Protein AF-A0A1R3WA80-F1 (afdb_monomer_lite)

pLDDT: mean 79.23, std 14.48, range [36.25, 97.12]

Structure (mmCIF, N/CA/C/O backbone):
data_AF-A0A1R3WA80-F1
#
_entry.id   AF-A0A1R3WA80-F1
#
loop_
_atom_site.group_PDB
_atom_site.id
_atom_site.type_symbol
_atom_site.label_atom_id
_atom_site.label_alt_id
_atom_site.label_comp_id
_atom_site.label_asym_id
_atom_site.label_entity_id
_atom_site.label_seq_id
_atom_site.pdbx_PDB_ins_code
_atom_site.Cartn_x
_atom_site.Cartn_y
_atom_site.Cartn_z
_atom_site.occupancy
_atom_site.B_iso_or_equiv
_atom_site.auth_seq_id
_atom_site.auth_comp_id
_atom_site.auth_asym_id
_atom_site.auth_atom_id
_atom_site.pdbx_PDB_model_num
ATOM 1 N N . MET A 1 1 ? 16.315 4.180 -8.719 1.00 76.25 1 MET A N 1
ATOM 2 C CA . MET A 1 1 ? 15.737 4.748 -7.475 1.00 76.25 1 MET A CA 1
ATOM 3 C C . MET A 1 1 ? 14.214 4.651 -7.432 1.00 76.25 1 MET A C 1
ATOM 5 O O . MET A 1 1 ? 13.720 4.132 -6.443 1.00 76.25 1 MET A O 1
ATOM 9 N N . ALA A 1 2 ? 13.485 5.035 -8.489 1.00 80.81 2 ALA A N 1
ATOM 10 C CA . ALA A 1 2 ? 12.012 5.029 -8.526 1.00 80.81 2 ALA A CA 1
ATOM 11 C C . ALA A 1 2 ? 11.344 3.729 -8.022 1.00 80.81 2 ALA A C 1
ATOM 13 O O . ALA A 1 2 ? 10.519 3.792 -7.116 1.00 80.81 2 ALA A O 1
ATOM 14 N N . PHE A 1 3 ? 11.759 2.545 -8.500 1.00 84.44 3 PHE A N 1
ATOM 15 C CA . PHE A 1 3 ? 11.181 1.268 -8.039 1.00 84.44 3 PHE A CA 1
ATOM 16 C C . PHE A 1 3 ? 11.405 1.025 -6.541 1.00 84.44 3 PHE A C 1
ATOM 18 O O . PHE A 1 3 ? 10.498 0.600 -5.830 1.00 84.44 3 PHE A O 1
ATOM 25 N N . ARG A 1 4 ? 12.606 1.333 -6.033 1.00 84.88 4 ARG A N 1
ATOM 26 C CA . ARG A 1 4 ? 12.924 1.192 -4.604 1.00 84.88 4 ARG A CA 1
ATOM 27 C C . ARG A 1 4 ? 12.090 2.155 -3.758 1.00 84.88 4 ARG A C 1
ATOM 29 O O . ARG A 1 4 ? 11.581 1.743 -2.719 1.00 84.88 4 ARG A O 1
ATOM 36 N N . THR A 1 5 ? 11.908 3.393 -4.222 1.00 89.69 5 THR A N 1
ATOM 37 C CA . THR A 1 5 ? 11.027 4.380 -3.582 1.00 89.69 5 THR A CA 1
ATOM 38 C C . THR A 1 5 ? 9.585 3.883 -3.552 1.00 89.69 5 THR A C 1
ATOM 40 O O . THR A 1 5 ? 9.003 3.817 -2.476 1.00 89.69 5 THR A O 1
ATOM 43 N N . HIS A 1 6 ? 9.041 3.430 -4.686 1.00 90.56 6 HIS A N 1
ATOM 44 C CA . HIS A 1 6 ? 7.700 2.843 -4.763 1.00 90.56 6 HIS A CA 1
ATOM 45 C C . HIS A 1 6 ? 7.526 1.694 -3.754 1.00 90.56 6 HIS A C 1
ATOM 47 O O . HIS A 1 6 ? 6.601 1.704 -2.947 1.00 90.56 6 HIS A O 1
ATOM 53 N N . GLN A 1 7 ? 8.454 0.729 -3.729 1.00 89.69 7 GLN A N 1
ATOM 54 C CA . GLN A 1 7 ? 8.409 -0.391 -2.779 1.00 89.69 7 GLN A CA 1
ATOM 55 C C . GLN A 1 7 ? 8.491 0.061 -1.311 1.00 89.69 7 GLN A C 1
ATOM 57 O O . GLN A 1 7 ? 7.834 -0.527 -0.452 1.00 89.69 7 GLN A O 1
ATOM 62 N N . CYS A 1 8 ? 9.276 1.098 -1.008 1.00 94.31 8 CYS A N 1
ATOM 63 C CA . CYS A 1 8 ? 9.341 1.683 0.330 1.00 94.31 8 CYS A CA 1
ATOM 64 C C . CYS A 1 8 ? 7.980 2.262 0.749 1.00 94.31 8 CYS A C 1
ATOM 66 O O . CYS A 1 8 ? 7.455 1.896 1.802 1.00 94.31 8 CYS A O 1
ATOM 68 N N . LEU A 1 9 ? 7.372 3.089 -0.106 1.00 94.94 9 LEU A N 1
ATOM 69 C CA . LEU A 1 9 ? 6.089 3.735 0.180 1.00 94.94 9 LEU A CA 1
ATOM 70 C C . LEU A 1 9 ? 4.943 2.719 0.299 1.00 94.94 9 LEU A C 1
ATOM 72 O O . LEU A 1 9 ? 4.106 2.844 1.190 1.00 94.94 9 LEU A O 1
ATOM 76 N N . VAL A 1 10 ? 4.939 1.654 -0.513 1.00 94.12 10 VAL A N 1
ATOM 77 C CA . VAL A 1 10 ? 3.968 0.548 -0.389 1.00 94.12 10 VAL A CA 1
ATOM 78 C C . VAL A 1 10 ? 4.032 -0.108 0.995 1.00 94.12 10 VAL A C 1
ATOM 80 O O . VAL A 1 10 ? 2.991 -0.394 1.601 1.00 94.12 10 VAL A O 1
ATOM 83 N N . ARG A 1 11 ? 5.241 -0.327 1.528 1.00 94.62 11 ARG A N 1
ATOM 84 C CA . ARG A 1 11 ? 5.425 -0.882 2.879 1.00 94.62 11 ARG A CA 1
ATOM 85 C C . ARG A 1 11 ? 4.965 0.099 3.953 1.00 94.62 11 ARG A C 1
ATOM 87 O O . ARG A 1 11 ? 4.260 -0.325 4.862 1.00 94.62 11 ARG A O 1
ATOM 94 N N . GLN A 1 12 ? 5.294 1.385 3.820 1.00 96.25 12 GLN A N 1
ATOM 95 C CA . GLN A 1 12 ? 4.838 2.428 4.748 1.00 96.25 12 GLN A CA 1
ATOM 96 C C . GLN A 1 12 ? 3.308 2.533 4.782 1.00 96.25 12 GLN A C 1
ATOM 98 O O . GLN A 1 12 ? 2.722 2.502 5.860 1.00 96.25 12 GLN A O 1
ATOM 103 N N . ARG A 1 13 ? 2.638 2.538 3.622 1.00 95.75 13 ARG A N 1
ATOM 104 C CA . ARG A 1 13 ? 1.167 2.522 3.550 1.00 95.75 13 ARG A CA 1
ATOM 105 C C . ARG A 1 13 ? 0.587 1.310 4.278 1.00 95.75 13 ARG A C 1
ATOM 107 O O . ARG A 1 13 ? -0.350 1.436 5.058 1.00 95.75 13 ARG A O 1
ATOM 114 N N . THR A 1 14 ? 1.169 0.133 4.053 1.00 94.31 14 THR A N 1
ATOM 115 C CA . THR A 1 14 ? 0.739 -1.106 4.720 1.00 94.31 14 THR A CA 1
ATOM 116 C C . THR A 1 14 ? 0.944 -1.033 6.237 1.00 94.31 14 THR A C 1
ATOM 118 O O . THR A 1 14 ? 0.101 -1.507 6.997 1.00 94.31 14 THR A O 1
ATOM 121 N N . GLN A 1 15 ? 2.043 -0.426 6.692 1.00 95.50 15 GLN A N 1
ATOM 122 C CA . GLN A 1 15 ? 2.315 -0.199 8.110 1.00 95.50 15 GLN A CA 1
ATOM 123 C C . GLN A 1 15 ? 1.263 0.720 8.743 1.00 95.50 15 GLN A C 1
ATOM 125 O O . GLN A 1 15 ? 0.743 0.370 9.799 1.00 95.50 15 GLN A O 1
ATOM 130 N N . LEU A 1 16 ? 0.900 1.828 8.087 1.00 95.50 16 LEU A N 1
ATOM 131 C CA . LEU A 1 16 ? -0.137 2.741 8.580 1.00 95.50 16 LEU A CA 1
ATOM 132 C C . LEU A 1 16 ? -1.513 2.073 8.652 1.00 95.50 16 LEU A C 1
ATOM 134 O O . LEU A 1 16 ? -2.184 2.188 9.672 1.00 95.50 16 LEU A O 1
ATOM 138 N N . ILE A 1 17 ? -1.906 1.303 7.631 1.00 93.69 17 ILE A N 1
ATOM 139 C CA . ILE A 1 17 ? -3.168 0.539 7.652 1.00 93.69 17 ILE A CA 1
ATOM 140 C C . ILE A 1 17 ? -3.185 -0.441 8.832 1.00 93.69 17 ILE A C 1
ATOM 142 O O . ILE A 1 17 ? -4.188 -0.572 9.531 1.00 93.69 17 ILE A O 1
ATOM 146 N N . ASN A 1 18 ? -2.070 -1.135 9.075 1.00 93.06 18 ASN A N 1
ATOM 147 C CA . ASN A 1 18 ? -1.968 -2.076 10.186 1.00 93.06 18 ASN A CA 1
ATOM 148 C C . ASN A 1 18 ? -1.985 -1.385 11.553 1.00 93.06 18 ASN A C 1
ATOM 150 O O . ASN A 1 18 ? -2.593 -1.932 12.471 1.00 93.06 18 ASN A O 1
ATOM 154 N N . ALA A 1 19 ? -1.345 -0.220 11.681 1.00 93.31 19 ALA A N 1
ATOM 155 C CA . ALA A 1 19 ? -1.375 0.589 12.896 1.00 93.31 19 ALA A CA 1
ATOM 156 C C . ALA A 1 19 ? -2.796 1.083 13.184 1.00 93.31 19 ALA A C 1
ATOM 158 O O . ALA A 1 19 ? -3.321 0.807 14.258 1.00 93.31 19 ALA A O 1
ATOM 159 N N . LEU A 1 20 ? -3.462 1.689 12.193 1.00 93.38 20 LEU A N 1
ATOM 160 C CA . LEU A 1 20 ? -4.849 2.140 12.310 1.00 93.38 20 LEU A CA 1
ATOM 161 C C . LEU A 1 20 ? -5.779 0.993 12.720 1.00 93.38 20 LEU A C 1
ATOM 163 O O . LEU A 1 20 ? -6.546 1.118 13.669 1.00 93.38 20 LEU A O 1
ATOM 167 N N . ARG A 1 21 ? -5.666 -0.160 12.053 1.00 92.19 21 ARG A N 1
ATOM 168 C CA . ARG A 1 21 ? -6.445 -1.356 12.396 1.00 92.19 21 ARG A CA 1
ATOM 169 C C . ARG A 1 21 ? -6.180 -1.835 13.826 1.00 92.19 21 ARG A C 1
ATOM 171 O O . ARG A 1 21 ? -7.103 -2.306 14.477 1.00 92.19 21 ARG A O 1
ATOM 178 N N . GLY A 1 22 ? -4.931 -1.775 14.288 1.00 91.44 22 GLY A N 1
ATOM 179 C CA . GLY A 1 22 ? -4.559 -2.141 15.655 1.00 91.44 22 GLY A CA 1
ATOM 180 C C . GLY A 1 22 ? -5.171 -1.197 16.684 1.00 91.44 22 GLY A C 1
ATOM 181 O O . GLY A 1 22 ? -5.812 -1.663 17.617 1.00 91.44 22 GLY A O 1
ATOM 182 N N . HIS A 1 23 ? -5.049 0.110 16.459 1.00 91.12 23 HIS A N 1
ATOM 183 C CA . HIS A 1 23 ? -5.598 1.128 17.350 1.00 91.12 23 HIS A CA 1
ATOM 184 C C . HIS A 1 23 ? -7.121 1.065 17.434 1.00 91.12 23 HIS A C 1
ATOM 186 O O . HIS A 1 23 ? -7.665 1.065 18.529 1.00 91.12 23 HIS A O 1
ATOM 192 N N . LEU A 1 24 ? -7.826 0.934 16.306 1.00 90.25 24 LEU A N 1
ATOM 193 C CA . LEU A 1 24 ? -9.290 0.842 16.336 1.00 90.25 24 LEU A CA 1
ATOM 194 C C . LEU A 1 24 ? -9.792 -0.474 16.954 1.00 90.25 24 LEU A C 1
ATOM 196 O O . LEU A 1 24 ? -10.876 -0.497 17.535 1.00 90.25 24 LEU A O 1
ATOM 200 N N . ALA A 1 25 ? -8.993 -1.546 16.925 1.00 90.31 25 ALA A N 1
ATOM 201 C CA . ALA A 1 25 ? -9.341 -2.792 17.606 1.00 90.31 25 ALA A CA 1
ATOM 202 C C . ALA A 1 25 ? -9.375 -2.651 19.140 1.00 90.31 25 ALA A C 1
ATOM 204 O O . ALA A 1 25 ? -10.147 -3.362 19.781 1.00 90.31 25 ALA A O 1
ATOM 205 N N . GLU A 1 26 ? -8.604 -1.728 19.729 1.00 89.12 26 GLU A N 1
ATOM 206 C CA . GLU A 1 26 ? -8.657 -1.422 21.173 1.00 89.12 26 GLU A CA 1
ATOM 207 C C . GLU A 1 26 ? -10.010 -0.822 21.588 1.00 89.12 26 GLU A C 1
ATOM 209 O O . GLU A 1 26 ? -10.443 -0.996 22.724 1.00 89.12 26 GLU A O 1
ATOM 214 N N . PHE A 1 27 ? -10.715 -0.198 20.642 1.00 86.12 27 PHE A N 1
ATOM 215 C CA . PHE A 1 27 ? -12.054 0.367 20.822 1.00 86.12 27 PHE A CA 1
ATOM 216 C C . PHE A 1 27 ? -13.167 -0.571 20.323 1.00 86.12 27 PHE A C 1
ATOM 218 O O . PHE A 1 27 ? -14.287 -0.139 20.074 1.00 86.12 27 PHE A O 1
ATOM 225 N N . GLY A 1 28 ? -12.867 -1.864 20.153 1.00 82.38 28 GLY A N 1
ATOM 226 C CA . GLY A 1 28 ? -13.844 -2.881 19.748 1.00 82.38 28 GLY A CA 1
ATOM 227 C C . GLY A 1 28 ? -14.075 -2.985 18.239 1.00 82.38 28 GLY A C 1
ATOM 228 O O . GLY A 1 28 ? -14.853 -3.834 17.798 1.00 82.38 28 GLY A O 1
ATOM 229 N N . LEU A 1 29 ? -13.376 -2.189 17.423 1.00 82.31 29 LEU A N 1
ATOM 230 C CA . LEU A 1 29 ? -13.546 -2.207 15.977 1.00 82.31 29 LEU A CA 1
ATOM 231 C C . LEU A 1 29 ? -12.600 -3.194 15.290 1.00 82.31 29 LEU A C 1
ATOM 233 O O . LEU A 1 29 ? -11.440 -2.903 14.990 1.00 82.31 29 LEU A O 1
ATOM 237 N N . VAL A 1 30 ? -13.113 -4.382 14.984 1.00 81.56 30 VAL A N 1
ATOM 238 C CA . VAL A 1 30 ? -12.321 -5.441 14.352 1.00 81.56 30 VAL A CA 1
ATOM 239 C C . VAL A 1 30 ? -12.545 -5.453 12.841 1.00 81.56 30 VAL A C 1
ATOM 241 O O . VAL A 1 30 ? -13.539 -5.983 12.350 1.00 81.56 30 VAL A O 1
ATOM 244 N N . ALA A 1 31 ? -11.586 -4.918 12.082 1.00 82.62 31 ALA A N 1
ATOM 245 C CA . ALA A 1 31 ? -11.592 -5.016 10.622 1.00 82.62 31 ALA A CA 1
ATOM 246 C C . ALA A 1 31 ? -10.883 -6.297 10.117 1.00 82.62 31 ALA A C 1
ATOM 248 O O . ALA A 1 31 ? -9.865 -6.717 10.691 1.00 82.62 31 ALA A O 1
ATOM 249 N N . PRO A 1 32 ? -11.375 -6.916 9.023 1.00 80.06 32 PRO A N 1
ATOM 250 C CA . PRO A 1 32 ? -10.745 -8.087 8.415 1.00 80.06 32 PRO A CA 1
ATOM 251 C C . PRO A 1 32 ? -9.372 -7.739 7.830 1.00 80.06 32 PRO A C 1
ATOM 253 O O . PRO A 1 32 ? -9.125 -6.611 7.422 1.00 80.06 32 PRO A O 1
ATOM 256 N N . LYS A 1 33 ? -8.464 -8.717 7.734 1.00 79.81 33 LYS A N 1
ATOM 257 C CA . LYS A 1 33 ? -7.181 -8.522 7.036 1.00 79.81 33 LYS A CA 1
ATOM 258 C C . LYS A 1 33 ? -7.401 -8.425 5.522 1.00 79.81 33 LYS A C 1
ATOM 260 O O . LYS A 1 33 ? -8.219 -9.154 4.968 1.00 79.81 33 LYS A O 1
ATOM 265 N N . GLY A 1 34 ? -6.594 -7.604 4.849 1.00 76.38 34 GLY A N 1
ATOM 266 C CA . GLY A 1 34 ? -6.559 -7.518 3.385 1.00 76.38 34 GLY A CA 1
ATOM 267 C C . GLY A 1 34 ? -7.185 -6.237 2.819 1.00 76.38 34 GLY A C 1
ATOM 268 O O . GLY A 1 34 ? -7.419 -5.288 3.565 1.00 76.38 34 GLY A O 1
ATOM 269 N N . PRO A 1 35 ? -7.438 -6.183 1.499 1.00 67.12 35 PRO A N 1
ATOM 270 C CA . PRO A 1 35 ? -7.788 -4.945 0.793 1.00 67.12 35 PRO A CA 1
ATOM 271 C C . PRO A 1 35 ? -9.123 -4.334 1.240 1.00 67.12 35 PRO A C 1
ATOM 273 O O . PRO A 1 35 ? -9.277 -3.119 1.209 1.00 67.12 35 PRO A O 1
ATOM 276 N N . ALA A 1 36 ? -10.063 -5.150 1.724 1.00 77.56 36 ALA A N 1
ATOM 277 C CA . ALA A 1 36 ? -11.333 -4.663 2.265 1.00 77.56 36 ALA A CA 1
ATOM 278 C C . ALA A 1 36 ? -11.188 -3.956 3.628 1.00 77.56 36 ALA A C 1
ATOM 280 O O . ALA A 1 36 ? -12.101 -3.243 4.034 1.00 77.56 36 ALA A O 1
ATOM 281 N N . SER A 1 37 ? -10.056 -4.131 4.328 1.00 83.12 37 SER A N 1
ATOM 282 C CA . SER A 1 37 ? -9.841 -3.577 5.671 1.00 83.12 37 SER A CA 1
ATOM 283 C C . SER A 1 37 ? -9.989 -2.064 5.696 1.00 83.12 37 SER A C 1
ATOM 285 O O . SER A 1 37 ? -10.625 -1.541 6.600 1.00 83.12 37 SER A O 1
ATOM 287 N N . LEU A 1 38 ? -9.380 -1.363 4.737 1.00 86.62 38 LEU A N 1
ATOM 288 C CA . LEU A 1 38 ? -9.291 0.094 4.781 1.00 86.62 38 LEU A CA 1
ATOM 289 C C . LEU A 1 38 ? -10.676 0.738 4.673 1.00 86.62 38 LEU A C 1
ATOM 291 O O . LEU A 1 38 ? -11.028 1.558 5.509 1.00 86.62 38 LEU A O 1
ATOM 295 N N . LYS A 1 39 ? -11.502 0.261 3.739 1.00 88.75 39 LYS A N 1
ATOM 296 C CA . LYS A 1 39 ? -12.869 0.757 3.546 1.00 88.75 39 LYS A CA 1
ATOM 297 C C . LYS A 1 39 ? -13.765 0.532 4.769 1.00 88.75 39 LYS A C 1
ATOM 299 O O . LYS A 1 39 ? -14.619 1.354 5.073 1.00 88.75 39 LYS A O 1
ATOM 304 N N . VAL A 1 40 ? -13.568 -0.575 5.488 1.00 88.31 40 VAL A N 1
ATOM 305 C CA . VAL A 1 40 ? -14.283 -0.835 6.750 1.00 88.31 40 VAL A CA 1
ATOM 306 C C . VAL A 1 40 ? -13.871 0.170 7.829 1.00 88.31 40 VAL A C 1
ATOM 308 O O . VAL A 1 40 ? -14.735 0.687 8.529 1.00 88.31 40 VAL A O 1
ATOM 311 N N . LEU A 1 41 ? -12.571 0.465 7.944 1.00 88.50 41 LEU A N 1
ATOM 312 C CA . LEU A 1 41 ? -12.046 1.438 8.910 1.00 88.50 41 LEU A CA 1
ATOM 313 C C . LEU A 1 41 ? -12.529 2.862 8.584 1.00 88.50 41 LEU A C 1
ATOM 315 O O . LEU A 1 41 ? -12.954 3.575 9.486 1.00 88.50 41 LEU A O 1
ATOM 319 N N . GLU A 1 42 ? -12.521 3.248 7.305 1.00 91.19 42 GLU A N 1
ATOM 320 C CA . GLU A 1 42 ? -13.052 4.532 6.820 1.00 91.19 42 GLU A CA 1
ATOM 321 C C . GLU A 1 42 ? -14.529 4.704 7.172 1.00 91.19 42 GLU A C 1
ATOM 323 O O . GLU A 1 42 ? -14.906 5.697 7.792 1.00 91.19 42 GLU A O 1
ATOM 328 N N . ASN A 1 43 ? -15.358 3.712 6.836 1.00 90.75 43 ASN A N 1
ATOM 329 C CA . ASN A 1 43 ? -16.791 3.763 7.115 1.00 90.75 43 ASN A CA 1
ATOM 330 C C . ASN A 1 43 ? -17.074 3.894 8.613 1.00 90.75 43 ASN A C 1
ATOM 332 O O . ASN A 1 43 ? -17.959 4.642 9.005 1.00 90.75 43 ASN A O 1
ATOM 336 N N . ALA A 1 44 ? -16.321 3.186 9.451 1.00 87.50 44 ALA A N 1
ATOM 337 C CA . ALA A 1 44 ? -16.531 3.234 10.888 1.00 87.50 44 ALA A CA 1
ATOM 338 C C . ALA A 1 44 ? -16.127 4.564 11.535 1.00 87.50 44 ALA A C 1
ATOM 340 O O . ALA A 1 44 ? -16.752 4.995 12.505 1.00 87.50 44 ALA A O 1
ATOM 341 N N . LEU A 1 45 ? -15.083 5.206 11.005 1.00 88.12 45 LEU A N 1
ATOM 342 C CA . LEU A 1 45 ? -14.662 6.537 11.436 1.00 88.12 45 LEU A CA 1
ATOM 343 C C . LEU A 1 45 ? -15.640 7.622 10.965 1.00 88.12 45 LEU A C 1
ATOM 345 O O . LEU A 1 45 ? -15.829 8.605 11.679 1.00 88.12 45 LEU A O 1
ATOM 349 N N . ALA A 1 46 ? -16.283 7.425 9.811 1.00 88.50 46 ALA A N 1
ATOM 350 C CA . ALA A 1 46 ? -17.313 8.316 9.277 1.00 88.50 46 ALA A CA 1
ATOM 351 C C . ALA A 1 46 ? -18.702 8.114 9.914 1.00 88.50 46 ALA A C 1
ATOM 353 O O . ALA A 1 46 ? -19.550 8.997 9.827 1.00 88.50 46 ALA A O 1
ATOM 354 N N . ASP A 1 47 ? -18.954 6.962 10.537 1.00 87.81 47 ASP A N 1
ATOM 355 C CA . ASP A 1 47 ? -20.236 6.652 11.167 1.00 87.81 47 ASP A CA 1
ATOM 356 C C . ASP A 1 47 ? -20.366 7.346 12.528 1.00 87.81 47 ASP A C 1
ATOM 358 O O . ASP A 1 47 ? -19.830 6.861 13.527 1.00 87.81 47 ASP A O 1
ATOM 362 N N . GLU A 1 48 ? -21.089 8.467 12.571 1.00 78.12 48 GLU A N 1
ATOM 363 C CA . GLU A 1 48 ? -21.387 9.239 13.790 1.00 78.12 48 GLU A CA 1
ATOM 364 C C . GLU A 1 48 ? -22.130 8.427 14.865 1.00 78.12 48 GLU A C 1
ATOM 366 O O . GLU A 1 48 ? -22.111 8.804 16.034 1.00 78.12 48 GLU A O 1
ATOM 371 N N . THR A 1 49 ? -22.754 7.300 14.502 1.00 78.38 49 THR A N 1
ATOM 372 C CA . THR A 1 49 ? -23.466 6.430 15.450 1.00 78.38 49 THR A CA 1
ATOM 373 C C . THR A 1 49 ? -22.561 5.417 16.148 1.00 78.38 49 THR A C 1
ATOM 375 O O . THR A 1 49 ? -23.009 4.738 17.070 1.00 78.38 49 THR A O 1
ATOM 378 N N . SER A 1 50 ? -21.291 5.308 15.741 1.00 78.56 50 SER A N 1
ATOM 379 C CA . SER A 1 50 ? -20.348 4.388 16.380 1.00 78.56 50 SER A CA 1
ATOM 380 C C . SER A 1 50 ? -19.871 4.899 17.747 1.00 78.56 50 SER A C 1
ATOM 382 O O . SER A 1 50 ? -19.693 6.102 17.949 1.00 78.56 50 SER A O 1
ATOM 384 N N . ASP A 1 51 ? -19.598 3.974 18.674 1.00 82.62 51 ASP A N 1
ATOM 385 C CA . ASP A 1 51 ? -19.161 4.256 20.057 1.00 82.62 51 ASP A CA 1
ATOM 386 C C . ASP A 1 51 ? -17.738 4.859 20.164 1.00 82.62 51 ASP A C 1
ATOM 388 O O . ASP A 1 51 ? -17.151 4.938 21.246 1.00 82.62 51 ASP A O 1
ATOM 392 N N . LEU A 1 52 ? -17.142 5.276 19.043 1.00 85.88 52 LEU A N 1
ATOM 393 C CA . LEU A 1 52 ? -15.828 5.906 19.012 1.00 85.88 52 LEU A CA 1
ATOM 394 C C . LEU A 1 52 ? -15.899 7.341 19.540 1.00 85.88 52 LEU A C 1
ATOM 396 O O . LEU A 1 52 ? -16.705 8.152 19.079 1.00 85.88 52 LEU A O 1
ATOM 400 N N . SER A 1 53 ? -14.989 7.675 20.457 1.00 89.25 53 SER A N 1
ATOM 401 C CA . SER A 1 53 ? -14.838 9.048 20.938 1.00 89.25 53 SER A CA 1
ATOM 402 C C . SER A 1 53 ? -14.320 9.977 19.837 1.00 89.25 53 SER A C 1
ATOM 404 O O . SER A 1 53 ? -13.595 9.554 18.933 1.00 89.25 53 SER A O 1
ATOM 406 N N . GLU A 1 54 ? -14.638 11.267 19.957 1.00 88.81 54 GLU A N 1
ATOM 407 C CA . GLU A 1 54 ? -14.223 12.289 18.989 1.00 88.81 54 GLU A CA 1
ATOM 408 C C . GLU A 1 54 ? -12.700 12.314 18.791 1.00 88.81 54 GLU A C 1
ATOM 410 O O . GLU A 1 54 ? -12.207 12.278 17.669 1.00 88.81 54 GLU A O 1
ATOM 415 N N . THR A 1 55 ? -11.931 12.233 19.880 1.00 91.19 55 THR A N 1
ATOM 416 C CA . THR A 1 55 ? -10.462 12.191 19.816 1.00 91.19 55 THR A CA 1
ATOM 417 C C . THR A 1 55 ? -9.944 10.994 19.013 1.00 91.19 55 THR A C 1
ATOM 419 O O . THR A 1 55 ? -8.959 11.114 18.287 1.00 91.19 55 THR A O 1
ATOM 422 N N . VAL A 1 56 ? -10.590 9.826 19.108 1.00 90.81 56 VAL A N 1
ATOM 423 C CA . VAL A 1 56 ? -10.193 8.644 18.323 1.00 90.81 56 VAL A CA 1
ATOM 424 C C . VAL A 1 56 ? -10.502 8.853 16.842 1.00 90.81 56 VAL A C 1
ATOM 426 O O . VAL A 1 56 ? -9.696 8.455 15.997 1.00 90.81 56 VAL A O 1
ATOM 429 N N . ARG A 1 57 ? -11.619 9.517 16.518 1.00 91.31 57 ARG A N 1
ATOM 430 C CA . ARG A 1 57 ? -11.976 9.871 15.136 1.00 91.31 57 ARG A CA 1
ATOM 431 C C . ARG A 1 57 ? -10.975 10.841 14.527 1.00 91.31 57 ARG A C 1
ATOM 433 O O . ARG A 1 57 ? -10.481 10.575 13.434 1.00 91.31 57 ARG A O 1
ATOM 440 N N . GLU A 1 58 ? -10.605 11.891 15.257 1.00 92.12 58 GLU A N 1
ATOM 441 C CA . GLU A 1 58 ? -9.589 12.859 14.832 1.00 92.12 58 GLU A CA 1
ATOM 442 C C . GLU A 1 58 ? -8.240 12.179 14.550 1.00 92.12 58 GLU A C 1
ATOM 444 O O . GLU A 1 58 ? -7.647 12.378 13.489 1.00 92.12 58 GLU A O 1
ATOM 449 N N . MET A 1 59 ? -7.768 11.311 15.455 1.00 93.81 59 MET A N 1
ATOM 450 C CA . MET A 1 59 ? -6.522 10.564 15.236 1.00 93.81 59 MET A CA 1
ATOM 451 C C . MET A 1 59 ? -6.637 9.593 14.054 1.00 93.81 59 MET A C 1
ATOM 453 O O . MET A 1 59 ? -5.705 9.470 13.256 1.00 93.81 59 MET A O 1
ATOM 457 N N . GLY A 1 60 ? -7.779 8.916 13.910 1.00 93.19 60 GLY A N 1
ATOM 458 C CA . GLY A 1 60 ? -8.064 8.036 12.778 1.00 93.19 60 GLY A CA 1
ATOM 459 C C . GLY A 1 60 ? -8.042 8.777 11.441 1.00 93.19 60 GLY A C 1
ATOM 460 O O . GLY A 1 60 ? -7.459 8.278 10.477 1.00 93.19 60 GLY A O 1
ATOM 461 N N . ALA A 1 61 ? -8.592 9.991 11.392 1.00 93.50 61 ALA A N 1
ATOM 462 C CA . ALA A 1 61 ? -8.587 10.838 10.203 1.00 93.50 61 ALA A CA 1
ATOM 463 C C . ALA A 1 61 ? -7.161 11.191 9.748 1.00 93.50 61 ALA A C 1
ATOM 465 O O . ALA A 1 61 ? -6.873 11.119 8.554 1.00 93.50 61 ALA A O 1
ATOM 466 N N . ILE A 1 62 ? -6.240 11.460 10.683 1.00 95.88 62 ILE A N 1
ATOM 467 C CA . ILE A 1 62 ? -4.819 11.705 10.368 1.00 95.88 62 ILE A CA 1
ATOM 468 C C . ILE A 1 62 ? -4.194 10.486 9.673 1.00 95.88 62 ILE A C 1
ATOM 470 O O . ILE A 1 62 ? -3.490 10.630 8.669 1.00 95.88 62 ILE A O 1
ATOM 474 N N . TYR A 1 63 ? -4.458 9.272 10.171 1.00 95.25 63 TYR A N 1
ATOM 475 C CA . TYR A 1 63 ? -3.985 8.047 9.518 1.00 95.25 63 TYR A CA 1
ATOM 476 C C . TYR A 1 63 ? -4.561 7.897 8.108 1.00 95.25 63 TYR A C 1
ATOM 478 O O . TYR A 1 63 ? -3.816 7.577 7.179 1.00 95.25 63 TYR A O 1
ATOM 486 N N . LEU A 1 64 ? -5.867 8.123 7.938 1.00 94.88 64 LEU A N 1
ATOM 487 C CA . LEU A 1 64 ? -6.536 8.011 6.641 1.00 94.88 64 LEU A CA 1
ATOM 488 C C . LEU A 1 64 ? -5.981 9.010 5.621 1.00 94.88 64 LEU A C 1
ATOM 490 O O . LEU A 1 64 ? -5.684 8.617 4.494 1.00 94.88 64 LEU A O 1
ATOM 494 N N . GLU A 1 65 ? -5.753 10.263 6.019 1.00 96.19 65 GLU A N 1
ATOM 495 C CA . GLU A 1 65 ? -5.159 11.283 5.149 1.00 96.19 65 GLU A CA 1
ATOM 496 C C . GLU A 1 65 ? -3.756 10.870 4.678 1.00 96.19 65 GLU A C 1
ATOM 498 O O . GLU A 1 65 ? -3.433 10.935 3.488 1.00 96.19 65 GLU A O 1
ATOM 503 N N . GLN A 1 66 ? -2.917 10.372 5.591 1.00 96.81 66 GLN A N 1
ATOM 504 C CA . GLN A 1 66 ? -1.579 9.890 5.244 1.00 96.81 66 GLN A CA 1
ATOM 505 C C . GLN A 1 66 ? -1.625 8.677 4.307 1.00 96.81 66 GLN A C 1
ATOM 507 O O . GLN A 1 66 ? -0.839 8.592 3.360 1.00 96.81 66 GLN A O 1
ATOM 512 N N . ILE A 1 67 ? -2.545 7.738 4.546 1.00 95.62 67 ILE A N 1
ATOM 513 C CA . ILE A 1 67 ? -2.745 6.557 3.697 1.00 95.62 67 ILE A CA 1
ATOM 514 C C . ILE A 1 67 ? -3.196 6.970 2.291 1.00 95.62 67 ILE A C 1
ATOM 516 O O . ILE A 1 67 ? -2.669 6.432 1.309 1.00 95.62 67 ILE A O 1
ATOM 520 N N . ALA A 1 68 ? -4.125 7.923 2.183 1.00 95.38 68 ALA A N 1
ATOM 521 C CA . ALA A 1 68 ? -4.596 8.459 0.910 1.00 95.38 68 ALA A CA 1
ATOM 522 C C . ALA A 1 68 ? -3.445 9.114 0.138 1.00 95.38 68 ALA A C 1
ATOM 524 O O . ALA A 1 68 ? -3.157 8.730 -0.996 1.00 95.38 68 ALA A O 1
ATOM 525 N N . ARG A 1 69 ? -2.679 9.989 0.798 1.00 97.12 69 ARG A N 1
ATOM 526 C CA . ARG A 1 69 ? -1.534 10.666 0.179 1.00 97.12 69 ARG A CA 1
ATOM 527 C C . ARG A 1 69 ? -0.450 9.701 -0.290 1.00 97.12 69 ARG A C 1
ATOM 529 O O . ARG A 1 69 ? 0.113 9.869 -1.370 1.00 97.12 69 ARG A O 1
ATOM 536 N N . LEU A 1 70 ? -0.141 8.676 0.506 1.00 96.38 70 LEU A N 1
ATOM 537 C CA . LEU A 1 70 ? 0.789 7.629 0.083 1.00 96.38 70 LEU A CA 1
ATOM 538 C C . LEU A 1 70 ? 0.247 6.858 -1.120 1.00 96.38 70 LEU A C 1
ATOM 540 O O . LEU A 1 70 ? 1.024 6.528 -2.009 1.00 96.38 70 LEU A O 1
ATOM 544 N N . THR A 1 71 ? -1.056 6.578 -1.161 1.00 94.75 71 THR A N 1
ATOM 545 C CA . THR A 1 71 ? -1.691 5.869 -2.279 1.00 94.75 71 THR A CA 1
ATOM 546 C C . THR A 1 71 ? -1.547 6.641 -3.584 1.00 94.75 71 THR A C 1
ATOM 548 O O . THR A 1 71 ? -1.040 6.067 -4.543 1.00 94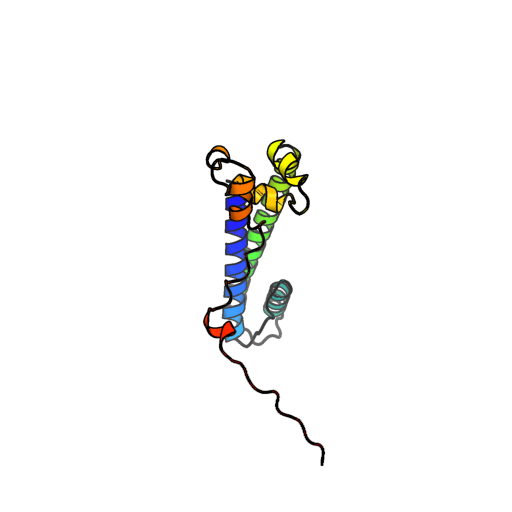.75 71 THR A O 1
ATOM 551 N N . GLU A 1 72 ? -1.842 7.940 -3.592 1.00 96.56 72 GLU A N 1
ATOM 552 C CA . GLU A 1 72 ? -1.668 8.798 -4.774 1.00 96.56 72 GLU A CA 1
ATOM 553 C C . GLU A 1 72 ? -0.219 8.801 -5.285 1.00 96.56 72 GLU A C 1
ATOM 555 O O . GLU A 1 72 ? 0.047 8.667 -6.480 1.00 96.56 72 GLU A O 1
ATOM 560 N N . VAL A 1 73 ? 0.755 8.933 -4.376 1.00 95.81 73 VAL A N 1
ATOM 561 C CA . VAL A 1 73 ? 2.177 8.942 -4.753 1.00 95.81 73 VAL A CA 1
ATOM 562 C C . VAL A 1 73 ? 2.625 7.575 -5.272 1.00 95.81 73 VAL A C 1
ATOM 564 O O . VAL A 1 73 ? 3.415 7.514 -6.213 1.00 95.81 73 VAL A O 1
ATOM 567 N N . ILE A 1 74 ? 2.142 6.486 -4.670 1.00 94.00 74 ILE A N 1
ATOM 568 C CA . ILE A 1 74 ? 2.421 5.118 -5.121 1.00 94.00 74 ILE A CA 1
ATOM 569 C C . ILE A 1 74 ? 1.877 4.909 -6.533 1.00 94.00 74 ILE A C 1
ATOM 571 O O . ILE A 1 74 ? 2.619 4.417 -7.376 1.00 94.00 74 ILE A O 1
ATOM 575 N N . GLU A 1 75 ? 0.630 5.301 -6.797 1.00 93.12 75 GLU A N 1
ATOM 576 C CA . GLU A 1 75 ? -0.008 5.160 -8.111 1.00 93.12 75 GLU A CA 1
ATOM 577 C C . GLU A 1 75 ? 0.744 5.954 -9.179 1.00 93.12 75 GLU A C 1
ATOM 579 O O . GLU A 1 75 ? 1.155 5.383 -10.186 1.00 93.12 75 GLU A O 1
ATOM 584 N N . ARG A 1 76 ? 1.085 7.219 -8.903 1.00 93.62 76 ARG A N 1
ATOM 585 C CA . ARG A 1 76 ? 1.908 8.024 -9.818 1.00 93.62 76 ARG A CA 1
ATOM 586 C C . ARG A 1 76 ? 3.261 7.371 -10.121 1.00 93.62 76 ARG A C 1
ATOM 588 O O . ARG A 1 76 ? 3.680 7.313 -11.273 1.00 93.62 76 ARG A O 1
ATOM 595 N N . LEU A 1 77 ? 3.958 6.871 -9.096 1.00 89.12 77 LEU A N 1
ATOM 596 C CA . LEU A 1 77 ? 5.238 6.180 -9.292 1.00 89.12 77 LEU A CA 1
ATOM 597 C C . LEU A 1 77 ? 5.070 4.864 -10.062 1.00 89.12 77 LEU A C 1
ATOM 599 O O . LEU A 1 77 ? 5.977 4.480 -10.798 1.00 89.12 77 LEU A O 1
ATOM 603 N N . ALA A 1 78 ? 3.951 4.160 -9.881 1.00 87.25 78 ALA A N 1
ATOM 604 C CA . ALA A 1 78 ? 3.646 2.943 -10.623 1.00 87.25 78 ALA A CA 1
ATOM 605 C C . ALA A 1 78 ? 3.461 3.245 -12.117 1.00 87.25 78 ALA A C 1
ATOM 607 O O . ALA A 1 78 ? 4.073 2.564 -12.941 1.00 87.25 78 ALA A O 1
ATOM 608 N N . ASP A 1 79 ? 2.727 4.308 -12.452 1.00 87.00 79 ASP A N 1
ATOM 609 C CA . ASP A 1 79 ? 2.525 4.757 -13.833 1.00 87.00 79 ASP A CA 1
ATOM 610 C C . ASP A 1 79 ? 3.845 5.182 -14.495 1.00 87.00 79 ASP A C 1
ATOM 612 O O . ASP A 1 79 ? 4.150 4.780 -15.621 1.00 87.00 79 ASP A O 1
ATOM 616 N N . GLU A 1 80 ? 4.681 5.944 -13.779 1.00 85.75 80 GLU A N 1
ATOM 617 C CA . GLU A 1 80 ? 6.017 6.340 -14.246 1.00 85.75 80 GLU A CA 1
ATOM 618 C C . GLU A 1 80 ? 6.916 5.122 -14.512 1.00 85.75 80 GLU A C 1
ATOM 620 O O . GLU A 1 80 ? 7.623 5.064 -15.523 1.00 85.75 80 GLU A O 1
ATOM 625 N N . LEU A 1 81 ? 6.880 4.123 -13.624 1.00 82.12 81 LEU A N 1
ATOM 626 C CA . LEU A 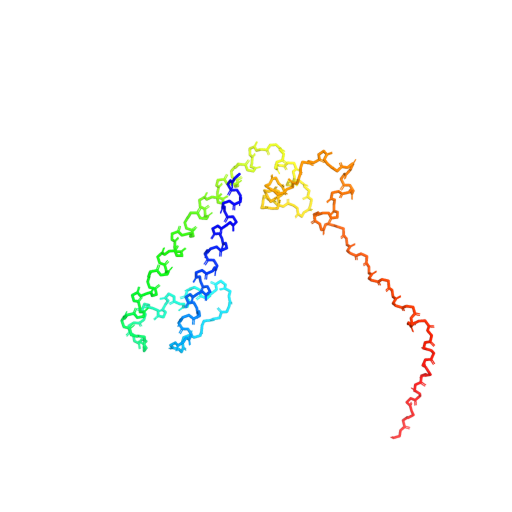1 81 ? 7.629 2.875 -13.782 1.00 82.12 81 LEU A CA 1
ATOM 627 C C . LEU A 1 81 ? 7.117 2.049 -14.964 1.00 82.12 81 LEU A C 1
ATOM 629 O O . LEU A 1 81 ? 7.926 1.491 -15.710 1.00 82.12 81 LEU A O 1
ATOM 633 N N . GLU A 1 82 ? 5.802 1.981 -15.165 1.00 79.94 82 GLU A N 1
ATOM 634 C CA . GLU A 1 82 ? 5.220 1.293 -16.313 1.00 79.94 82 GLU A CA 1
ATOM 635 C C . GLU A 1 82 ? 5.626 1.978 -17.625 1.00 79.94 82 GLU A C 1
ATOM 637 O O . GLU A 1 82 ? 6.079 1.305 -18.556 1.00 79.94 82 GLU A O 1
ATOM 642 N N . ALA A 1 83 ? 5.546 3.307 -17.692 1.00 81.31 83 ALA A N 1
ATOM 643 C CA . ALA A 1 83 ? 5.984 4.077 -18.853 1.00 81.31 83 ALA A CA 1
ATOM 644 C C . ALA A 1 83 ? 7.480 3.870 -19.144 1.00 81.31 83 ALA A C 1
ATOM 646 O O . ALA A 1 83 ? 7.859 3.601 -20.286 1.00 81.31 83 ALA A O 1
ATOM 647 N N . ALA A 1 84 ? 8.333 3.909 -18.116 1.00 74.50 84 ALA A N 1
ATOM 648 C CA . ALA A 1 84 ? 9.763 3.637 -18.257 1.00 74.50 84 ALA A CA 1
ATOM 649 C C . ALA A 1 84 ? 10.031 2.213 -18.776 1.00 74.50 84 ALA A C 1
ATOM 651 O O . ALA A 1 84 ? 10.868 2.024 -19.660 1.00 74.50 84 ALA A O 1
ATOM 652 N N . SER A 1 85 ? 9.268 1.219 -18.305 1.00 69.94 85 SER A N 1
ATOM 653 C CA . SER A 1 85 ? 9.407 -0.177 -18.742 1.00 69.94 85 SER A CA 1
ATOM 654 C C . SER A 1 85 ? 9.092 -0.403 -20.225 1.00 69.94 85 SER A C 1
ATOM 656 O O . SER A 1 85 ? 9.608 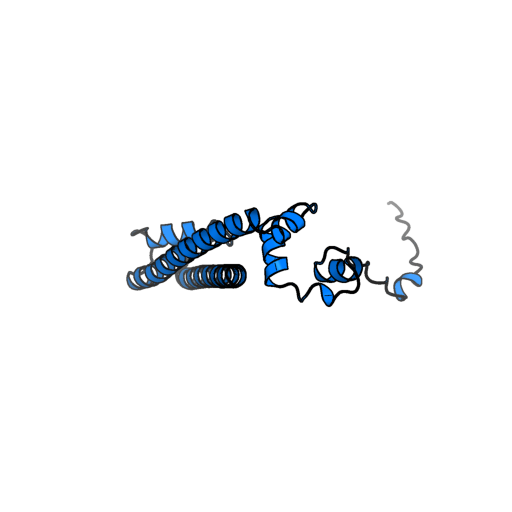-1.348 -20.820 1.00 69.94 85 SER A O 1
ATOM 658 N N . LYS A 1 86 ? 8.279 0.468 -20.841 1.00 70.19 86 LYS A N 1
ATOM 659 C CA . LYS A 1 86 ? 7.935 0.419 -22.273 1.00 70.19 86 LYS A CA 1
ATOM 660 C C . LYS A 1 86 ? 9.006 1.057 -23.162 1.00 70.19 86 LYS A C 1
ATOM 662 O O . LYS A 1 86 ? 9.094 0.718 -24.342 1.00 70.19 86 LYS A O 1
ATOM 667 N N . THR A 1 87 ? 9.825 1.948 -22.614 1.00 72.88 87 THR A N 1
ATOM 668 C CA . THR A 1 87 ? 10.854 2.681 -23.369 1.00 72.88 87 THR A CA 1
ATOM 669 C C . THR A 1 87 ? 12.233 2.039 -23.217 1.00 72.88 87 THR A C 1
ATOM 671 O O . THR A 1 87 ? 13.036 2.063 -24.147 1.00 72.88 87 THR A O 1
ATOM 674 N N . ASP A 1 88 ? 12.496 1.407 -22.074 1.00 74.69 88 ASP A N 1
ATOM 675 C CA . ASP A 1 88 ? 13.757 0.731 -21.788 1.00 74.69 88 ASP A CA 1
ATOM 676 C C . ASP A 1 88 ? 13.839 -0.635 -22.498 1.00 74.69 88 ASP A C 1
ATOM 678 O O . ASP A 1 88 ? 13.058 -1.562 -22.249 1.00 74.69 88 ASP A O 1
ATOM 682 N N . ALA A 1 89 ? 14.817 -0.767 -23.398 1.00 76.00 89 ALA A N 1
ATOM 683 C CA . ALA A 1 89 ? 15.052 -1.984 -24.166 1.00 76.00 89 ALA A CA 1
ATOM 684 C C . ALA A 1 89 ? 15.401 -3.198 -23.283 1.00 76.00 89 ALA A C 1
ATOM 686 O O . ALA A 1 89 ? 15.035 -4.323 -23.636 1.00 76.00 89 ALA A O 1
ATOM 687 N N . GLN A 1 90 ? 16.067 -3.000 -22.139 1.00 72.81 90 GLN A N 1
ATOM 688 C CA . GLN A 1 90 ? 16.393 -4.079 -21.206 1.00 72.81 90 GLN A CA 1
ATOM 689 C C . GLN A 1 90 ? 15.149 -4.562 -20.457 1.00 72.81 90 GLN A C 1
ATOM 691 O O . GLN A 1 90 ? 14.909 -5.770 -20.396 1.00 72.81 90 GLN A O 1
ATOM 696 N N . LEU A 1 91 ? 14.310 -3.645 -19.962 1.00 72.88 91 LEU A N 1
ATOM 697 C CA . LEU A 1 91 ? 13.053 -4.002 -19.290 1.00 72.88 91 LEU A CA 1
ATOM 698 C C . LEU A 1 91 ? 12.074 -4.693 -20.242 1.00 72.88 91 LEU A C 1
ATOM 700 O O . LEU A 1 91 ? 11.507 -5.729 -19.894 1.00 72.88 91 LEU A O 1
ATOM 704 N N . ARG A 1 92 ? 11.944 -4.198 -21.479 1.00 75.94 92 ARG A N 1
ATOM 705 C CA . ARG A 1 92 ? 11.147 -4.867 -22.518 1.00 75.94 92 ARG A CA 1
ATOM 706 C C . ARG A 1 92 ? 11.618 -6.288 -22.785 1.00 75.94 92 ARG A C 1
ATOM 708 O O . ARG A 1 92 ? 10.790 -7.183 -22.919 1.00 75.94 92 ARG A O 1
ATOM 715 N N . ARG A 1 93 ? 12.934 -6.494 -22.869 1.00 78.88 93 ARG A N 1
ATOM 716 C CA . ARG A 1 93 ? 13.525 -7.813 -23.124 1.00 78.88 93 ARG A CA 1
ATOM 717 C C . ARG A 1 93 ? 13.348 -8.765 -21.942 1.00 78.88 93 ARG A C 1
ATOM 719 O O . ARG A 1 93 ? 13.195 -9.959 -22.156 1.00 78.88 93 ARG A O 1
ATOM 726 N N . LEU A 1 94 ? 13.324 -8.262 -20.710 1.00 74.94 94 LEU A N 1
ATOM 727 C CA . LEU A 1 94 ? 12.968 -9.073 -19.543 1.00 74.94 94 LEU A CA 1
ATOM 728 C C . LEU A 1 94 ? 11.496 -9.507 -19.598 1.00 74.94 94 LEU A C 1
ATOM 730 O O . LEU A 1 94 ? 11.205 -10.683 -19.384 1.00 74.94 94 LEU A O 1
ATOM 734 N N . CYS A 1 95 ? 10.592 -8.597 -19.970 1.00 76.94 95 CYS A N 1
ATOM 735 C CA . CYS A 1 95 ? 9.155 -8.869 -20.076 1.00 76.94 95 CYS A CA 1
ATOM 736 C C . CYS A 1 95 ? 8.761 -9.874 -21.174 1.00 76.94 95 CYS A C 1
ATOM 738 O O . CYS A 1 95 ? 7.631 -10.356 -21.172 1.00 76.94 95 CYS A O 1
ATOM 740 N N . THR A 1 96 ? 9.644 -10.210 -22.124 1.00 80.81 96 THR A N 1
ATOM 741 C CA . THR A 1 96 ? 9.358 -11.274 -23.108 1.00 80.81 96 THR A CA 1
ATOM 742 C C . THR A 1 96 ? 9.527 -12.677 -22.527 1.00 80.81 96 THR A C 1
ATOM 744 O O . THR A 1 96 ? 9.132 -13.656 -23.162 1.00 80.81 96 THR A O 1
ATOM 747 N N . THR A 1 97 ? 10.108 -12.801 -21.332 1.00 77.44 97 THR A N 1
ATOM 748 C CA . THR A 1 97 ? 10.275 -14.089 -20.658 1.00 77.44 97 THR A CA 1
ATOM 749 C C . THR A 1 97 ? 8.946 -14.525 -20.032 1.00 77.44 97 THR A C 1
ATOM 751 O O . THR A 1 97 ? 8.363 -13.758 -19.261 1.00 77.44 97 THR A O 1
ATOM 754 N N . PRO A 1 98 ? 8.461 -15.754 -20.293 1.00 73.44 98 PRO A N 1
ATOM 755 C CA . PRO A 1 98 ? 7.235 -16.259 -19.681 1.00 73.44 98 PRO A CA 1
ATOM 756 C C . PRO A 1 98 ? 7.273 -16.148 -18.149 1.00 73.44 98 PRO A C 1
ATOM 758 O O . PRO A 1 98 ? 8.202 -16.636 -17.510 1.00 73.44 98 PRO A O 1
ATOM 761 N N . GLY A 1 99 ? 6.265 -15.497 -17.562 1.00 69.38 99 GLY A N 1
ATOM 762 C CA . GLY A 1 99 ? 6.172 -15.277 -16.112 1.00 69.38 99 GLY A CA 1
ATOM 763 C C . GLY A 1 99 ? 6.898 -14.032 -15.580 1.00 69.38 99 GLY A C 1
ATOM 764 O O . GLY A 1 99 ? 6.766 -13.727 -14.396 1.00 69.38 99 GLY A O 1
ATOM 765 N N . ILE A 1 100 ? 7.614 -13.276 -16.422 1.00 79.62 100 ILE A N 1
ATOM 766 C CA . ILE A 1 100 ? 8.228 -11.994 -16.049 1.00 79.62 100 ILE A CA 1
ATOM 767 C C . ILE A 1 100 ? 7.385 -10.855 -16.629 1.00 79.62 100 ILE A C 1
ATOM 769 O O . ILE A 1 100 ? 7.402 -10.603 -17.826 1.00 79.62 100 ILE A O 1
ATOM 773 N N . GLY A 1 101 ? 6.630 -10.165 -15.770 1.00 71.81 101 GLY A N 1
ATOM 774 C CA . GLY A 1 101 ? 5.896 -8.947 -16.132 1.00 71.81 101 GLY A CA 1
ATOM 775 C C . GLY A 1 101 ? 6.666 -7.664 -15.784 1.00 71.81 101 GLY A C 1
ATOM 776 O O . GLY A 1 101 ? 7.722 -7.743 -15.156 1.00 71.81 101 GLY A O 1
ATOM 777 N N . PRO A 1 102 ? 6.121 -6.475 -16.098 1.00 71.81 102 PRO A N 1
ATOM 778 C CA . PRO A 1 102 ? 6.773 -5.180 -15.855 1.00 71.81 102 PRO A CA 1
ATOM 779 C C . PRO A 1 102 ? 7.220 -4.964 -14.405 1.00 71.81 102 PRO A C 1
ATOM 781 O O . PRO A 1 102 ? 8.306 -4.445 -14.157 1.00 71.81 102 PRO A O 1
ATOM 784 N N . VAL A 1 103 ? 6.424 -5.431 -13.439 1.00 72.31 103 VAL A N 1
ATOM 785 C CA . VAL A 1 103 ? 6.754 -5.351 -12.007 1.00 72.31 103 VAL A CA 1
ATOM 786 C C . VAL A 1 103 ? 7.969 -6.219 -11.670 1.00 72.31 103 VAL A C 1
ATOM 788 O O . VAL A 1 103 ? 8.890 -5.757 -10.999 1.00 72.31 103 VAL A O 1
ATOM 791 N N . THR A 1 104 ? 7.999 -7.462 -12.157 1.00 74.75 104 THR A N 1
ATOM 792 C CA . THR A 1 104 ? 9.113 -8.394 -11.937 1.00 74.75 104 THR A CA 1
ATOM 793 C C . THR A 1 104 ? 10.370 -7.929 -12.667 1.00 74.75 104 THR A C 1
ATOM 795 O O . THR A 1 104 ? 11.445 -7.922 -12.079 1.00 74.75 104 THR A O 1
ATOM 798 N N . ALA A 1 105 ? 10.245 -7.473 -13.916 1.00 76.38 105 ALA A N 1
ATOM 799 C CA . ALA A 1 105 ? 11.346 -6.903 -14.688 1.00 76.38 105 ALA A CA 1
ATOM 800 C C . ALA A 1 105 ? 11.933 -5.659 -14.000 1.00 76.38 105 ALA A C 1
ATOM 802 O O . ALA A 1 105 ? 13.149 -5.551 -13.854 1.00 76.38 105 ALA A O 1
ATOM 803 N N . GLY A 1 106 ? 11.073 -4.765 -13.501 1.00 74.00 106 GLY A N 1
ATOM 804 C CA . GLY A 1 106 ? 11.476 -3.600 -12.716 1.00 74.00 106 GLY A CA 1
ATOM 805 C C . GLY A 1 106 ? 12.172 -3.977 -11.407 1.00 74.00 106 GLY A C 1
ATOM 806 O O . GLY A 1 106 ? 13.166 -3.353 -11.039 1.00 74.00 106 GLY A O 1
ATOM 807 N N . ALA A 1 107 ? 11.713 -5.035 -10.731 1.00 74.75 107 ALA A N 1
ATOM 808 C CA . ALA A 1 107 ? 12.379 -5.562 -9.543 1.00 74.75 107 ALA A CA 1
ATOM 809 C C . ALA A 1 107 ? 13.782 -6.091 -9.861 1.00 74.75 107 ALA A C 1
ATOM 811 O O . ALA A 1 107 ? 14.724 -5.777 -9.135 1.00 74.75 107 ALA A O 1
ATOM 812 N N . VAL A 1 108 ? 13.933 -6.835 -10.959 1.00 77.19 108 VAL A N 1
ATOM 813 C CA . VAL A 1 108 ? 15.235 -7.320 -11.429 1.00 77.19 108 VAL A CA 1
ATOM 814 C C . VAL A 1 108 ? 16.157 -6.147 -11.741 1.00 77.19 108 VAL A C 1
ATOM 816 O O . VAL A 1 108 ? 17.235 -6.073 -11.168 1.00 77.19 108 VAL A O 1
ATOM 819 N N . ALA A 1 109 ? 15.724 -5.170 -12.536 1.00 76.00 109 ALA A N 1
ATOM 820 C CA . ALA A 1 109 ? 16.547 -3.998 -12.842 1.00 76.00 109 ALA A CA 1
ATOM 821 C C . ALA A 1 109 ? 16.923 -3.174 -11.594 1.00 76.00 109 ALA A C 1
ATOM 823 O O . ALA A 1 109 ? 17.979 -2.549 -11.543 1.00 76.00 109 ALA A O 1
ATOM 824 N N . ALA A 1 110 ? 16.068 -3.154 -10.568 1.00 75.00 110 ALA A N 1
ATOM 825 C CA . ALA A 1 110 ? 16.302 -2.369 -9.361 1.00 75.00 110 ALA A CA 1
ATOM 826 C C . ALA A 1 110 ? 17.154 -3.076 -8.296 1.00 75.00 110 ALA A C 1
ATOM 828 O O . ALA A 1 110 ? 17.759 -2.385 -7.465 1.00 75.00 110 ALA A O 1
ATOM 829 N N . PHE A 1 111 ? 17.150 -4.410 -8.253 1.00 77.56 111 PHE A N 1
ATOM 830 C CA . PHE A 1 111 ? 17.742 -5.198 -7.165 1.00 77.56 111 PHE A CA 1
ATOM 831 C C . PHE A 1 111 ? 18.747 -6.253 -7.611 1.00 77.56 111 PHE A C 1
ATOM 833 O O . PHE A 1 111 ? 19.482 -6.744 -6.753 1.00 77.56 111 PHE A O 1
ATOM 840 N N . ALA A 1 112 ? 18.792 -6.610 -8.895 1.00 76.19 112 ALA A N 1
ATOM 841 C CA . ALA A 1 112 ? 19.819 -7.515 -9.374 1.00 76.19 112 ALA A CA 1
ATOM 842 C C . ALA A 1 112 ? 21.197 -6.879 -9.148 1.00 76.19 112 ALA A C 1
ATOM 844 O O . ALA A 1 112 ? 21.374 -5.687 -9.423 1.00 76.19 112 ALA A O 1
ATOM 845 N N . PRO A 1 113 ? 22.165 -7.646 -8.619 1.00 70.88 113 PRO A N 1
ATOM 846 C CA . PRO A 1 113 ? 23.559 -7.260 -8.739 1.00 70.88 113 PRO A CA 1
ATOM 847 C C . PRO A 1 113 ? 23.930 -7.198 -10.225 1.00 70.88 113 PRO A C 1
ATOM 849 O O . PRO A 1 113 ? 23.185 -7.696 -11.074 1.00 70.88 113 PRO A O 1
ATOM 852 N N . ASP A 1 114 ? 25.059 -6.562 -10.532 1.00 75.25 114 ASP A N 1
ATOM 853 C CA . ASP A 1 114 ? 25.542 -6.455 -11.908 1.00 75.25 114 ASP A CA 1
ATOM 854 C C . ASP A 1 114 ? 25.502 -7.831 -12.587 1.00 75.25 114 ASP A C 1
ATOM 856 O O . ASP A 1 114 ? 26.008 -8.808 -12.032 1.00 75.25 114 ASP A O 1
ATOM 860 N N . LEU A 1 115 ? 24.846 -7.937 -13.743 1.00 72.75 115 LEU A N 1
ATOM 861 C CA . LEU A 1 115 ? 24.609 -9.229 -14.388 1.00 72.75 11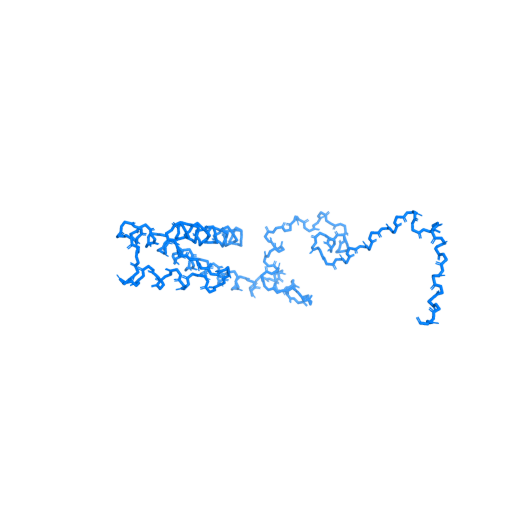5 LEU A CA 1
ATOM 862 C C . LEU A 1 115 ? 25.923 -9.913 -14.784 1.00 72.75 115 LEU A C 1
ATOM 864 O O . LEU A 1 115 ? 25.966 -11.141 -14.827 1.00 72.75 115 LEU A O 1
ATOM 868 N N . ASP A 1 116 ? 26.992 -9.133 -14.958 1.00 78.38 116 ASP A N 1
ATOM 869 C CA . ASP A 1 116 ? 28.347 -9.620 -15.225 1.00 78.38 116 ASP A CA 1
ATOM 870 C C . ASP A 1 116 ? 28.968 -10.364 -14.028 1.00 78.38 116 ASP A C 1
ATOM 872 O O . ASP A 1 116 ? 29.953 -11.082 -14.186 1.00 78.38 116 ASP A O 1
ATOM 876 N N . THR A 1 117 ? 28.376 -10.268 -12.829 1.00 82.12 117 THR A N 1
ATOM 877 C CA . THR A 1 117 ? 28.776 -11.103 -11.680 1.00 82.12 117 THR A CA 1
ATOM 878 C C . THR A 1 117 ? 28.289 -12.551 -11.770 1.00 82.12 117 THR A C 1
ATOM 880 O O . THR A 1 117 ? 28.712 -13.381 -10.964 1.00 82.12 117 THR A O 1
ATOM 883 N N . PHE A 1 118 ? 27.430 -12.890 -12.737 1.00 79.38 118 PHE A N 1
ATOM 884 C CA . PHE A 1 118 ? 26.992 -14.264 -12.976 1.00 79.38 118 PHE A CA 1
ATOM 885 C C . PHE A 1 118 ? 27.644 -14.834 -14.239 1.00 79.38 118 PHE A C 1
ATOM 887 O O . PHE A 1 118 ? 27.408 -14.342 -15.337 1.00 79.38 118 PHE A O 1
ATOM 894 N N . ASP A 1 119 ? 28.346 -15.967 -14.116 1.00 77.94 119 ASP A N 1
ATOM 895 C CA . ASP A 1 119 ? 28.993 -16.621 -15.273 1.00 77.94 119 ASP A CA 1
ATOM 896 C C . ASP A 1 119 ? 28.005 -17.054 -16.373 1.00 77.94 119 ASP A C 1
ATOM 898 O O . ASP A 1 119 ? 28.376 -17.274 -17.524 1.00 77.94 119 ASP A O 1
ATOM 902 N N . SER A 1 120 ? 26.732 -17.263 -16.017 1.00 81.56 120 SER A N 1
ATOM 903 C CA . SER A 1 120 ? 25.674 -17.597 -16.970 1.00 81.56 120 SER A CA 1
ATOM 904 C C . SER A 1 120 ? 24.282 -17.363 -16.384 1.00 81.56 120 SER A C 1
ATOM 906 O O . SER A 1 120 ? 24.081 -17.397 -15.167 1.00 81.56 120 SER A O 1
ATOM 908 N N . GLY A 1 121 ? 23.270 -17.269 -17.254 1.00 75.44 121 GLY A N 1
ATOM 909 C CA . GLY A 1 121 ? 21.861 -17.220 -16.840 1.00 75.44 121 GLY A CA 1
ATOM 910 C C . GLY A 1 121 ? 21.419 -18.421 -15.985 1.00 75.44 121 GLY A C 1
ATOM 911 O O . GLY A 1 121 ? 20.491 -18.305 -15.186 1.00 75.44 121 GLY A O 1
ATOM 912 N N . ARG A 1 122 ? 22.121 -19.562 -16.078 1.00 80.38 122 ARG A N 1
ATOM 913 C CA . ARG A 1 122 ? 21.888 -20.739 -15.225 1.00 80.38 122 ARG A CA 1
ATOM 914 C C . ARG A 1 122 ? 22.279 -20.492 -13.767 1.00 80.38 122 ARG A C 1
ATOM 916 O O . ARG A 1 122 ? 21.642 -21.054 -12.885 1.00 80.38 122 ARG A O 1
ATOM 923 N N . ASN A 1 123 ? 23.277 -19.643 -13.526 1.00 79.44 123 ASN A N 1
ATOM 924 C CA . ASN A 1 123 ? 23.707 -19.236 -12.185 1.00 79.44 123 ASN A CA 1
ATOM 925 C C . ASN A 1 123 ? 22.844 -18.087 -11.636 1.00 79.44 123 ASN A C 1
ATOM 927 O O . ASN A 1 123 ? 22.718 -17.936 -10.424 1.00 79.44 123 ASN A O 1
ATOM 931 N N . PHE A 1 124 ? 22.178 -17.337 -12.518 1.00 79.38 124 PHE A N 1
ATOM 932 C CA . PHE A 1 124 ? 21.222 -16.289 -12.158 1.00 79.38 124 PHE A CA 1
ATOM 933 C C . PHE A 1 124 ? 19.826 -16.829 -11.786 1.00 79.38 124 PHE A C 1
ATOM 935 O O . PHE A 1 124 ? 19.192 -16.342 -10.851 1.00 79.38 124 PHE A O 1
ATOM 942 N N . ALA A 1 125 ? 19.339 -17.870 -12.469 1.00 78.62 125 ALA A N 1
ATOM 943 C CA . ALA A 1 125 ? 18.003 -18.430 -12.231 1.00 78.62 125 ALA A CA 1
ATOM 944 C C . ALA A 1 125 ? 17.737 -18.890 -10.772 1.00 78.62 125 ALA A C 1
ATOM 946 O O . ALA A 1 125 ? 16.625 -18.664 -10.284 1.00 78.62 125 ALA A O 1
ATOM 947 N N . PRO A 1 126 ? 18.705 -19.483 -10.036 1.00 80.25 126 PRO A N 1
ATOM 948 C CA . PRO A 1 126 ? 18.562 -19.765 -8.608 1.00 80.25 126 PRO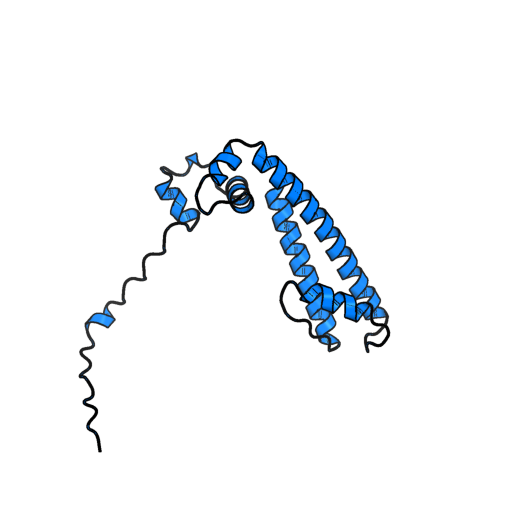 A CA 1
ATOM 949 C C . PRO A 1 126 ? 18.388 -18.508 -7.748 1.00 80.25 126 PRO A C 1
ATOM 951 O O . PRO A 1 126 ? 17.582 -18.531 -6.822 1.00 80.25 126 PRO A O 1
ATOM 954 N N . TRP A 1 127 ? 19.089 -17.410 -8.063 1.00 79.00 127 TRP A N 1
ATOM 955 C CA . TRP A 1 127 ? 18.937 -16.128 -7.359 1.00 79.00 127 TRP A CA 1
ATOM 956 C C . TRP A 1 127 ? 17.540 -15.530 -7.567 1.00 79.00 127 TRP A C 1
ATOM 958 O O . TRP A 1 127 ? 16.935 -15.033 -6.622 1.00 79.00 127 TRP A O 1
ATOM 968 N N . LEU A 1 128 ? 16.982 -15.667 -8.775 1.00 73.38 128 LEU A N 1
ATOM 969 C CA . LEU A 1 128 ? 15.599 -15.276 -9.067 1.00 73.38 128 LEU A CA 1
ATOM 970 C C . LEU A 1 128 ? 14.539 -16.203 -8.445 1.00 73.38 128 LEU A C 1
ATOM 972 O O . LEU A 1 128 ? 13.351 -15.891 -8.510 1.00 73.38 128 LEU A O 1
ATOM 976 N N . GLY A 1 129 ? 14.926 -17.359 -7.895 1.00 73.75 129 GLY A N 1
ATOM 977 C CA . GLY A 1 129 ? 13.979 -18.367 -7.411 1.00 73.75 129 GLY A CA 1
ATOM 978 C C . GLY A 1 129 ? 13.223 -19.105 -8.525 1.00 73.75 129 GLY A C 1
ATOM 979 O O . GLY A 1 129 ? 12.192 -19.716 -8.259 1.00 73.75 129 GLY A O 1
ATOM 980 N N . LEU A 1 130 ? 13.726 -19.071 -9.766 1.00 75.94 130 LEU A N 1
ATOM 981 C CA . LEU A 1 130 ? 13.117 -19.740 -10.927 1.00 75.94 130 LEU A CA 1
ATOM 982 C C . LEU A 1 130 ? 13.475 -21.230 -11.029 1.00 75.94 130 LEU A C 1
ATOM 984 O O . LEU A 1 130 ? 12.906 -21.951 -11.848 1.00 75.94 130 LEU A O 1
ATOM 988 N N . VAL A 1 131 ? 14.427 -21.702 -10.221 1.00 75.62 131 VAL A N 1
ATOM 989 C CA . VAL A 1 131 ? 14.811 -23.116 -10.172 1.00 75.62 131 VAL A CA 1
ATOM 990 C C . VAL A 1 131 ? 14.045 -23.799 -9.037 1.00 75.62 131 VAL A C 1
ATOM 992 O O . VAL A 1 131 ? 14.142 -23.344 -7.893 1.00 75.62 131 VAL A O 1
ATOM 995 N N . PRO A 1 132 ? 13.301 -24.890 -9.305 1.00 72.69 132 PRO A N 1
ATOM 996 C CA . PRO A 1 132 ? 12.6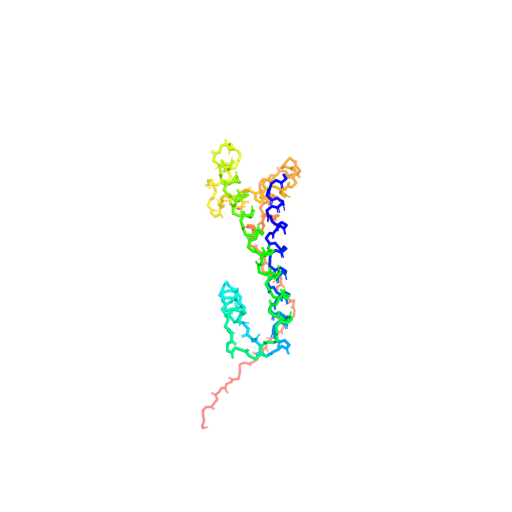17 -25.629 -8.255 1.00 72.69 132 PRO A CA 1
ATOM 997 C C . PRO A 1 132 ? 13.631 -26.106 -7.215 1.00 72.69 132 PRO A C 1
ATOM 999 O O . PRO A 1 132 ? 14.657 -26.705 -7.548 1.00 72.69 132 PRO A O 1
ATOM 1002 N N . ARG A 1 133 ? 13.340 -25.833 -5.940 1.00 65.44 133 ARG A N 1
ATOM 1003 C CA . ARG A 1 133 ? 14.168 -26.294 -4.827 1.00 65.44 133 ARG A CA 1
ATOM 1004 C C . ARG A 1 133 ? 14.244 -27.825 -4.900 1.00 65.44 133 ARG A C 1
ATOM 1006 O O . ARG A 1 133 ? 13.186 -28.460 -4.868 1.00 65.44 133 ARG A O 1
ATOM 1013 N N . PRO A 1 134 ? 15.443 -28.432 -4.997 1.00 65.19 134 PRO A N 1
ATOM 1014 C CA . PRO A 1 134 ? 15.545 -29.881 -4.991 1.00 65.19 134 PRO A CA 1
ATOM 1015 C C . PRO A 1 134 ? 14.879 -30.408 -3.714 1.00 65.19 134 PRO A C 1
ATOM 1017 O O . PRO A 1 134 ? 15.049 -29.801 -2.646 1.00 65.19 134 PRO A O 1
ATOM 1020 N N . PRO A 1 135 ? 14.081 -31.488 -3.801 1.00 61.56 135 PRO A N 1
ATOM 1021 C CA . PRO A 1 135 ? 13.477 -32.074 -2.619 1.00 61.56 135 PRO A CA 1
ATOM 1022 C C . PRO A 1 135 ? 14.586 -32.376 -1.613 1.00 61.56 135 PRO A C 1
ATOM 1024 O O . PRO A 1 135 ? 15.659 -32.853 -1.991 1.00 61.56 135 PRO A O 1
ATOM 1027 N N . ALA A 1 136 ? 14.337 -32.058 -0.340 1.00 67.44 136 ALA A N 1
ATOM 1028 C CA . ALA A 1 136 ? 15.275 -32.377 0.725 1.00 67.44 136 ALA A CA 1
ATOM 1029 C C . ALA A 1 136 ? 15.673 -33.853 0.600 1.00 67.44 136 ALA A C 1
ATOM 1031 O O . ALA A 1 136 ? 14.807 -34.717 0.418 1.00 67.44 136 ALA A O 1
ATOM 1032 N N . ALA A 1 137 ? 16.980 -34.131 0.647 1.00 68.56 137 ALA A N 1
ATOM 1033 C CA . ALA A 1 137 ? 17.476 -35.497 0.640 1.00 68.56 137 ALA A CA 1
ATOM 1034 C C . ALA A 1 137 ? 16.719 -36.277 1.721 1.00 68.56 137 ALA A C 1
ATOM 1036 O O . ALA A 1 137 ? 16.670 -35.852 2.878 1.00 68.56 137 ALA A O 1
ATOM 1037 N N . ARG A 1 138 ? 16.066 -37.378 1.326 1.00 56.50 138 ARG A N 1
ATOM 1038 C CA . ARG A 1 138 ? 15.330 -38.219 2.273 1.00 56.50 138 ARG A CA 1
ATOM 1039 C C . ARG A 1 138 ? 16.297 -38.604 3.400 1.00 56.50 138 ARG A C 1
ATOM 1041 O O . ARG A 1 138 ? 17.362 -39.137 3.082 1.00 56.50 138 ARG A O 1
ATOM 1048 N N . PRO A 1 139 ? 15.966 -38.344 4.678 1.00 62.22 139 PRO A N 1
ATOM 1049 C CA . PRO A 1 139 ? 16.844 -38.708 5.779 1.00 62.22 139 PRO A CA 1
ATOM 1050 C C . PRO A 1 139 ? 17.156 -40.208 5.718 1.00 62.22 139 PRO A C 1
ATOM 1052 O O . PRO A 1 139 ? 16.273 -41.027 5.450 1.00 62.22 139 PRO A O 1
ATOM 1055 N N . SER A 1 140 ? 18.424 -40.561 5.940 1.00 57.53 140 SER A N 1
ATOM 1056 C CA . SER A 1 140 ? 18.972 -41.920 5.784 1.00 57.53 140 SER A CA 1
ATOM 1057 C C . SER A 1 140 ? 18.213 -42.991 6.580 1.00 57.53 140 SER A C 1
ATOM 1059 O O . SER A 1 140 ? 18.168 -44.150 6.174 1.00 57.53 140 SER A O 1
ATOM 1061 N N . TRP A 1 141 ? 17.535 -42.597 7.657 1.00 57.78 141 TRP A N 1
ATOM 1062 C CA . TRP A 1 141 ? 16.736 -43.468 8.522 1.00 57.78 141 TRP A CA 1
ATOM 1063 C C . TRP A 1 141 ? 15.393 -43.918 7.918 1.00 57.78 141 TRP A C 1
ATOM 1065 O O . TRP A 1 141 ? 14.776 -44.846 8.427 1.00 57.78 141 TRP A O 1
ATOM 1075 N N . VAL A 1 142 ? 14.953 -43.337 6.793 1.00 58.19 142 VAL A N 1
ATOM 1076 C CA . VAL A 1 142 ? 13.736 -43.771 6.071 1.00 58.19 142 VAL A CA 1
ATOM 1077 C C . VAL A 1 142 ? 13.961 -45.070 5.271 1.00 58.19 142 VAL A C 1
ATOM 1079 O O . VAL A 1 142 ? 13.006 -45.660 4.775 1.00 58.19 142 VAL A O 1
ATOM 1082 N N . ARG A 1 143 ? 15.203 -45.572 5.159 1.00 50.06 143 ARG A N 1
ATOM 1083 C CA . ARG A 1 143 ? 15.496 -46.863 4.501 1.00 50.06 143 ARG A CA 1
ATOM 1084 C C . ARG A 1 143 ? 15.478 -48.086 5.428 1.00 50.06 143 ARG A C 1
ATOM 1086 O O . ARG A 1 143 ? 15.525 -49.194 4.901 1.00 50.06 143 ARG A O 1
ATOM 1093 N N . SER A 1 144 ? 15.412 -47.937 6.757 1.00 54.97 144 SER A N 1
ATOM 1094 C CA . SER A 1 144 ? 15.572 -49.083 7.676 1.00 54.97 144 SER A CA 1
ATOM 1095 C C . SER A 1 144 ? 14.295 -49.591 8.347 1.00 54.97 144 SER A C 1
ATOM 1097 O O . SER A 1 144 ? 14.319 -50.666 8.943 1.00 54.97 144 SER A O 1
ATOM 1099 N N . THR A 1 145 ? 13.155 -48.914 8.225 1.00 47.88 145 THR A N 1
ATOM 1100 C CA . THR A 1 145 ? 11.927 -49.374 8.879 1.00 47.88 145 THR A CA 1
ATOM 1101 C C . THR A 1 145 ? 11.082 -50.250 7.957 1.00 47.88 145 THR A C 1
ATOM 1103 O O . THR A 1 145 ? 10.120 -49.831 7.317 1.00 47.88 145 THR A O 1
ATOM 1106 N N . ARG A 1 146 ? 11.438 -51.538 7.938 1.00 49.66 146 ARG A N 1
ATOM 1107 C CA . ARG A 1 146 ? 10.557 -52.640 7.539 1.00 49.66 146 ARG A CA 1
ATOM 1108 C C . ARG A 1 146 ? 9.425 -52.757 8.577 1.00 49.66 146 ARG A C 1
ATOM 1110 O O . ARG A 1 146 ? 9.467 -53.633 9.431 1.00 49.66 146 ARG A O 1
ATOM 1117 N N . TRP A 1 147 ? 8.438 -51.858 8.542 1.00 40.72 147 TRP A N 1
ATOM 1118 C CA . TRP A 1 147 ? 7.193 -52.057 9.290 1.00 40.72 147 TRP A CA 1
ATOM 1119 C C . TRP A 1 147 ? 6.356 -53.113 8.575 1.00 40.72 147 TRP A C 1
ATOM 1121 O O . TRP A 1 147 ? 5.969 -52.954 7.415 1.00 40.72 147 TRP A O 1
ATOM 1131 N N . ALA A 1 148 ? 6.129 -54.218 9.281 1.00 43.69 148 ALA A N 1
ATOM 1132 C CA . ALA A 1 148 ? 5.157 -55.232 8.926 1.00 43.69 148 ALA A CA 1
ATOM 1133 C C . ALA A 1 148 ? 3.784 -54.581 8.704 1.00 43.69 148 ALA A C 1
ATOM 1135 O O . ALA A 1 148 ? 3.360 -53.711 9.466 1.00 43.69 148 ALA A O 1
ATOM 1136 N N . LYS A 1 149 ? 3.096 -55.006 7.643 1.00 40.31 149 LYS A N 1
ATOM 1137 C CA . LYS A 1 149 ? 1.702 -54.633 7.405 1.00 40.31 149 LYS A CA 1
ATOM 1138 C C . LYS A 1 149 ? 0.855 -55.135 8.583 1.00 40.31 149 LYS A C 1
ATOM 1140 O O . LYS A 1 149 ? 0.954 -56.324 8.884 1.00 40.31 149 LYS A O 1
ATOM 1145 N N . PRO A 1 150 ? -0.003 -54.314 9.208 1.00 41.56 150 PRO A N 1
ATOM 1146 C CA . PRO A 1 150 ? -1.061 -54.861 10.032 1.00 41.56 150 PRO A CA 1
ATOM 1147 C C . PRO A 1 150 ? -2.088 -55.485 9.083 1.00 41.56 150 PRO A C 1
ATOM 1149 O O . PRO A 1 150 ? -2.720 -54.803 8.275 1.00 41.56 150 PRO A O 1
ATOM 1152 N N . THR A 1 151 ? -2.215 -56.806 9.134 1.00 45.28 151 THR A N 1
ATOM 1153 C CA . THR A 1 151 ? -3.396 -57.509 8.639 1.00 45.28 151 THR A CA 1
ATOM 1154 C C . THR A 1 151 ? -4.591 -57.036 9.458 1.00 45.28 151 THR A C 1
ATOM 1156 O O . THR A 1 151 ? -4.735 -57.410 10.619 1.00 45.28 151 THR A O 1
ATOM 1159 N N . PHE A 1 152 ? -5.434 -56.196 8.861 1.00 36.25 152 PHE A N 1
ATOM 1160 C CA . PHE A 1 152 ? -6.801 -55.995 9.328 1.00 36.25 152 PHE A CA 1
ATOM 1161 C C . PHE A 1 152 ? -7.550 -57.316 9.110 1.00 36.25 152 PHE A C 1
ATOM 1163 O O . PHE A 1 152 ? -7.845 -57.682 7.973 1.00 36.25 152 PHE A O 1
ATOM 1170 N N . ALA A 1 153 ? -7.790 -58.058 10.189 1.00 37.31 153 ALA A N 1
ATOM 1171 C CA . ALA A 1 153 ? -8.768 -59.134 10.215 1.00 37.31 153 ALA A CA 1
ATOM 1172 C C . ALA A 1 153 ? -10.119 -58.521 10.599 1.00 37.31 153 ALA A C 1
ATOM 1174 O O . ALA A 1 153 ? -10.227 -57.831 11.610 1.00 37.31 153 ALA A O 1
ATOM 1175 N N . ALA A 1 154 ? -11.113 -58.742 9.745 1.00 37.94 154 ALA A N 1
ATOM 1176 C CA . ALA A 1 154 ? -12.508 -58.441 10.008 1.00 37.94 154 ALA A CA 1
ATOM 1177 C C . ALA A 1 154 ? -13.073 -59.403 11.066 1.00 37.94 154 ALA A C 1
ATOM 1179 O O . ALA A 1 154 ? -12.866 -60.611 10.947 1.00 37.94 154 ALA A O 1
ATOM 1180 N N . CYS A 1 155 ? -13.779 -58.848 12.052 1.00 37.41 155 CYS A N 1
ATOM 1181 C CA . CYS A 1 155 ? -14.923 -59.412 12.773 1.00 37.41 155 CYS A CA 1
ATOM 1182 C C . CYS A 1 155 ? -15.628 -58.262 13.498 1.00 37.41 155 CYS A C 1
ATOM 1184 O O . CYS A 1 155 ? -14.908 -57.436 14.103 1.00 37.41 155 CYS A O 1
#

InterPro domains:
  IPR003346 Transposase IS116/IS110/IS902, C-terminal [PF02371] (92-134)
  IPR011257 DNA glycosylase [SSF48150] (46-118)
  IPR047650 Transposase IS110-like [PTHR33055] (4-134)

Sequence (155 aa):
MAFRTHQCLVRQRTQLINALRGHLAEFGLVAPKGPASLKVLENALADETSDLSETVREMGAIYLEQIARLTEVIERLADELEAASKTDAQLRRLCTTPGIGPVTAGAVAAFAPDLDTFDSGRNFAPWLGLVPRPPAARPSWVRSTRWAKPTFAAC

Secondary structure (DSSP, 8-state):
-HHHHHHHHHHHHHHHHHHHHHHHHHTT--PPSSTHHHHHHHHHHH-TTSS--HHHHHHHHHHHHHHHHHHHHHHHHHHHHHHHHHH-HHHHHHHTSTT--HHHHHHHHHHPPPGGGSSSHHHHHHHTT-SPPPPPPPPGGGGS--PPP------

Radius of gyration: 25.45 Å; chains: 1; bounding box: 52×72×45 Å

Foldseek 3Di:
DLLVVLVVLVVVLVVLLVVLQVLVVVVVQHADDDDVRLVSSVVQLVPPPHPDDPVNSVVSVVSNVSSVVSVVVSVVSVVVLVVVLVVDPQSVVQCVDPPQHSSNSSCCVVPPDDPVVDPDVVSVCVVSVVDPDPPDDDPPVVPPDPDDDPPPDDD

Organism: NCBI:txid515897